Protein AF-A0A7W4Z9R7-F1 (afdb_monomer_lite)

Structure (mmCIF, N/CA/C/O backbone):
data_AF-A0A7W4Z9R7-F1
#
_entry.id   AF-A0A7W4Z9R7-F1
#
loop_
_atom_site.group_PDB
_atom_site.id
_atom_site.type_symbol
_atom_site.label_atom_id
_atom_site.label_alt_id
_atom_site.label_comp_id
_atom_site.label_asym_id
_atom_site.label_entity_id
_atom_site.label_seq_id
_atom_site.pdbx_PDB_ins_code
_atom_site.Cartn_x
_atom_site.Cartn_y
_atom_site.Cartn_z
_atom_site.occupancy
_atom_site.B_iso_or_equiv
_atom_site.auth_seq_id
_atom_site.auth_comp_id
_atom_site.auth_asym_id
_atom_site.auth_atom_id
_atom_site.pdbx_PDB_model_num
ATOM 1 N N . MET A 1 1 ? 7.743 5.431 -11.550 1.00 78.19 1 MET A N 1
ATOM 2 C CA . MET A 1 1 ? 6.391 5.219 -11.014 1.00 78.19 1 MET A CA 1
ATOM 3 C C . MET A 1 1 ? 6.400 5.604 -9.546 1.00 78.19 1 MET A C 1
ATOM 5 O O . MET A 1 1 ? 7.177 5.029 -8.788 1.00 78.19 1 MET A O 1
ATOM 9 N N . SER A 1 2 ? 5.598 6.594 -9.170 1.00 81.81 2 SER A N 1
ATOM 10 C CA . SER A 1 2 ? 5.349 6.977 -7.776 1.00 81.81 2 SER A CA 1
ATOM 11 C C . SER A 1 2 ? 3.989 6.460 -7.315 1.00 81.81 2 SER A C 1
ATOM 13 O O . SER A 1 2 ? 3.113 6.218 -8.145 1.00 81.81 2 SER A O 1
ATOM 15 N N . PHE A 1 3 ? 3.824 6.292 -6.004 1.00 87.31 3 PHE A N 1
ATOM 16 C CA . PHE A 1 3 ? 2.560 5.930 -5.364 1.00 87.31 3 PHE A CA 1
ATOM 17 C C . PHE A 1 3 ? 2.250 6.960 -4.291 1.00 87.31 3 PHE A C 1
ATOM 19 O O . PHE A 1 3 ? 3.153 7.315 -3.536 1.00 87.31 3 PHE A O 1
ATOM 26 N N . ASP A 1 4 ? 0.991 7.380 -4.184 1.00 88.69 4 ASP A N 1
ATOM 27 C CA . ASP A 1 4 ? 0.541 8.192 -3.054 1.00 88.69 4 ASP A CA 1
ATOM 28 C C . ASP A 1 4 ? 0.321 7.346 -1.776 1.00 88.69 4 ASP A C 1
ATOM 30 O O . ASP A 1 4 ? 0.470 6.114 -1.746 1.00 88.69 4 ASP A O 1
ATOM 34 N N . ALA A 1 5 ? 0.018 8.023 -0.667 1.00 89.94 5 ALA A N 1
ATOM 35 C CA . ALA A 1 5 ? -0.266 7.377 0.615 1.00 89.94 5 ALA A CA 1
ATOM 36 C C . ALA A 1 5 ? -1.666 6.732 0.667 1.00 89.94 5 ALA A C 1
ATOM 38 O O . ALA A 1 5 ? -1.931 5.906 1.538 1.00 89.94 5 ALA A O 1
ATOM 39 N N . GLY A 1 6 ? -2.543 7.067 -0.275 1.00 92.88 6 GLY A N 1
ATOM 40 C CA . GLY A 1 6 ? -3.925 6.621 -0.334 1.00 92.88 6 GLY A CA 1
ATOM 41 C C . GLY A 1 6 ? -4.933 7.546 0.343 1.00 92.88 6 GLY A C 1
ATOM 42 O O . GLY A 1 6 ? -4.582 8.526 0.998 1.00 92.88 6 GLY A O 1
ATOM 43 N N . THR A 1 7 ? -6.218 7.238 0.157 1.00 93.81 7 THR A N 1
ATOM 44 C CA . THR A 1 7 ? -7.333 8.137 0.515 1.00 93.81 7 THR A CA 1
ATOM 45 C C . THR A 1 7 ? -7.981 7.883 1.877 1.00 93.81 7 THR A C 1
ATOM 47 O O . THR A 1 7 ? -8.845 8.659 2.276 1.00 93.81 7 THR A O 1
ATOM 50 N N . GLY A 1 8 ? -7.650 6.793 2.571 1.00 92.75 8 GLY A N 1
ATOM 51 C CA . GLY A 1 8 ? -8.342 6.430 3.813 1.00 92.75 8 GLY A CA 1
ATOM 52 C C . GLY A 1 8 ? -7.815 7.184 5.036 1.00 92.75 8 GLY A C 1
ATOM 53 O O . GLY A 1 8 ? -6.609 7.388 5.175 1.00 92.75 8 GLY A O 1
ATOM 54 N N . GLY A 1 9 ? -8.711 7.563 5.950 1.00 92.12 9 GLY A N 1
ATOM 55 C CA . GLY A 1 9 ? -8.369 8.128 7.263 1.00 92.12 9 GLY A CA 1
ATOM 56 C C . GLY A 1 9 ? -7.289 9.221 7.229 1.00 92.12 9 GLY A C 1
ATOM 57 O O . GLY A 1 9 ? -7.392 10.193 6.485 1.00 92.12 9 GLY A O 1
ATOM 58 N N . THR A 1 10 ? -6.251 9.055 8.049 1.00 91.50 10 THR A N 1
ATOM 59 C CA . THR A 1 10 ? -5.052 9.910 8.089 1.00 91.50 10 THR A CA 1
ATOM 60 C C . THR A 1 10 ? -3.850 9.177 7.490 1.00 91.50 10 THR A C 1
ATOM 62 O O . THR A 1 10 ? -2.811 9.052 8.139 1.00 91.50 10 THR A O 1
ATOM 65 N N . SER A 1 11 ? -4.020 8.620 6.286 1.00 92.31 11 SER A N 1
ATOM 66 C CA . SER A 1 11 ? -2.985 7.828 5.612 1.00 92.31 11 SER A CA 1
ATOM 67 C C . SER A 1 11 ? -1.668 8.586 5.452 1.00 92.31 11 SER A C 1
ATOM 69 O O . SER A 1 11 ? -1.627 9.751 5.064 1.00 92.31 11 SER A O 1
ATOM 71 N N . THR A 1 12 ? -0.578 7.870 5.706 1.00 90.25 12 THR A N 1
ATOM 72 C CA . THR A 1 12 ? 0.807 8.279 5.454 1.00 90.25 12 THR A CA 1
ATOM 73 C C . THR A 1 12 ? 1.550 7.117 4.794 1.00 90.25 12 THR A C 1
ATOM 75 O O . THR A 1 12 ? 1.038 6.000 4.751 1.00 90.25 12 THR A O 1
ATOM 78 N N . PHE A 1 13 ? 2.774 7.331 4.310 1.00 87.31 13 PHE A N 1
ATOM 79 C CA . PHE A 1 13 ? 3.581 6.220 3.792 1.00 87.31 13 PHE A CA 1
ATOM 80 C C . PHE A 1 13 ? 3.987 5.219 4.871 1.00 87.31 13 PHE A C 1
ATOM 82 O O . PHE A 1 13 ? 3.977 4.020 4.617 1.00 87.31 13 PHE A O 1
ATOM 89 N N . ALA A 1 14 ? 4.298 5.690 6.080 1.00 86.75 14 ALA A N 1
ATOM 90 C CA . ALA A 1 14 ? 4.648 4.815 7.196 1.00 86.75 14 ALA A CA 1
ATOM 91 C C . ALA A 1 14 ? 3.457 3.946 7.635 1.00 86.75 14 ALA A C 1
ATOM 93 O O . ALA A 1 14 ? 3.631 2.784 8.001 1.00 86.75 14 ALA A O 1
ATOM 94 N N . THR A 1 15 ? 2.244 4.498 7.568 1.00 90.31 15 THR A N 1
ATOM 95 C CA . THR A 1 15 ? 1.008 3.810 7.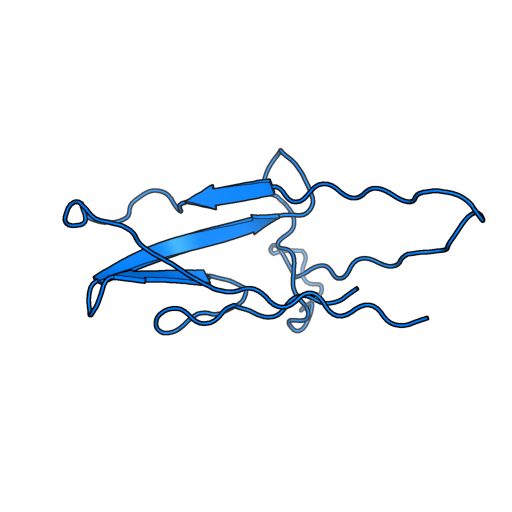951 1.00 90.31 15 THR A CA 1
ATOM 96 C C . THR A 1 15 ? -0.136 4.288 7.066 1.00 90.31 15 THR A C 1
ATOM 98 O O . THR A 1 15 ? -0.648 5.400 7.239 1.00 90.31 15 THR A O 1
ATOM 101 N N . ARG A 1 16 ? -0.543 3.447 6.112 1.00 95.06 16 ARG A N 1
ATOM 102 C CA . ARG A 1 16 ? -1.714 3.700 5.269 1.00 95.06 16 ARG A CA 1
ATOM 103 C C . ARG A 1 16 ? -2.960 3.187 5.967 1.00 95.06 16 ARG A C 1
ATOM 105 O O . ARG A 1 16 ? -2.897 2.242 6.747 1.00 95.06 16 ARG A O 1
ATOM 112 N N . GLN A 1 17 ? -4.105 3.781 5.661 1.00 97.25 17 GLN A N 1
ATOM 113 C CA . GLN A 1 17 ? -5.382 3.383 6.241 1.00 97.25 17 GLN A CA 1
ATOM 114 C C . GLN A 1 17 ? -6.409 3.069 5.160 1.00 97.25 17 GLN A C 1
ATOM 116 O O . GLN A 1 17 ? -6.518 3.764 4.147 1.00 97.25 17 GLN A O 1
ATOM 121 N N . MET A 1 18 ? -7.152 1.989 5.380 1.00 98.25 18 MET A N 1
ATOM 122 C CA . MET A 1 18 ? -8.429 1.737 4.723 1.00 98.25 18 MET A CA 1
ATOM 123 C C . MET A 1 18 ? -9.547 2.118 5.684 1.00 98.25 18 MET A C 1
ATOM 125 O O . MET A 1 18 ? -9.456 1.807 6.874 1.00 98.25 18 MET A O 1
ATOM 129 N N . ASP A 1 19 ? -10.601 2.759 5.193 1.00 97.56 19 ASP A N 1
ATOM 130 C CA . ASP A 1 19 ? -11.693 3.274 6.011 1.00 97.56 19 ASP A CA 1
ATOM 131 C C . ASP A 1 19 ? -13.033 2.580 5.743 1.00 97.56 19 ASP A C 1
ATOM 133 O O . ASP A 1 19 ? -13.342 2.142 4.635 1.00 97.56 19 ASP A O 1
ATOM 137 N N . ASN A 1 20 ? -13.827 2.486 6.808 1.00 97.62 20 ASN A N 1
ATOM 138 C CA . ASN A 1 20 ? -15.242 2.142 6.803 1.00 97.62 20 ASN A CA 1
ATOM 139 C C . ASN A 1 20 ? -15.956 3.104 7.765 1.00 97.62 20 ASN A C 1
ATOM 141 O O . ASN A 1 20 ? -16.033 2.869 8.983 1.00 97.62 20 ASN A O 1
ATOM 145 N N . GLY A 1 21 ? -16.413 4.234 7.223 1.00 94.69 21 GLY A N 1
ATOM 146 C CA . GLY A 1 21 ?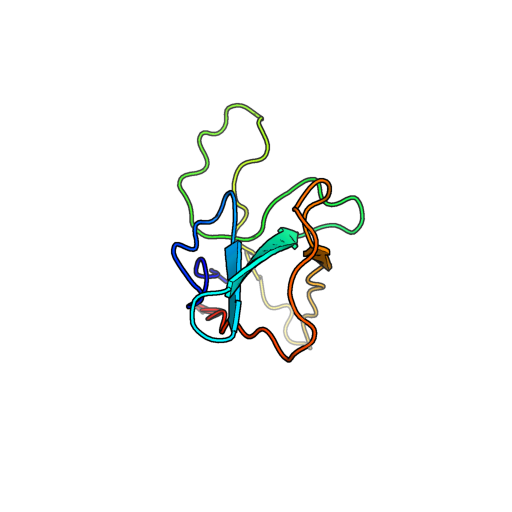 -16.918 5.348 8.019 1.00 94.69 21 GLY A CA 1
ATOM 147 C C . GLY A 1 21 ? -15.816 5.905 8.921 1.00 94.69 21 GLY A C 1
ATOM 148 O O . GLY A 1 21 ? -14.770 6.328 8.449 1.00 94.69 21 GLY A O 1
ATOM 149 N N . THR A 1 22 ? -16.030 5.888 10.236 1.00 94.38 22 THR A N 1
ATOM 150 C CA . THR A 1 22 ? -15.035 6.360 11.218 1.00 94.38 22 THR A CA 1
ATOM 151 C C . THR A 1 22 ? -14.052 5.277 11.667 1.00 94.38 22 THR A C 1
ATOM 153 O O . THR A 1 22 ? -13.206 5.537 12.518 1.00 94.38 22 THR A O 1
ATOM 156 N N . ASN A 1 23 ? -14.188 4.044 11.172 1.00 96.69 23 ASN A N 1
ATOM 157 C CA . ASN A 1 23 ? -13.303 2.942 11.533 1.00 96.69 23 ASN A CA 1
ATOM 158 C C . ASN A 1 23 ? -12.191 2.812 10.495 1.00 96.69 23 ASN A C 1
ATOM 160 O O . ASN A 1 23 ? -12.474 2.844 9.301 1.00 96.69 23 ASN A O 1
ATOM 164 N N . THR A 1 24 ? -10.964 2.552 10.941 1.00 97.31 24 THR A N 1
ATOM 165 C CA . THR A 1 24 ? -9.813 2.334 10.055 1.00 97.31 24 THR A CA 1
ATOM 166 C C . THR A 1 24 ? -9.134 0.990 10.301 1.00 97.31 24 THR A C 1
ATOM 168 O O . THR A 1 24 ? -9.133 0.491 11.432 1.00 97.31 24 THR A O 1
ATOM 171 N N . ILE A 1 25 ? -8.559 0.419 9.241 1.00 97.75 25 ILE A N 1
ATOM 172 C CA . ILE A 1 25 ? -7.579 -0.672 9.279 1.00 97.75 25 ILE A CA 1
ATOM 173 C C . ILE A 1 25 ? -6.271 -0.133 8.710 1.00 97.75 25 ILE A C 1
ATOM 175 O O . ILE A 1 25 ? -6.234 0.319 7.564 1.00 97.75 25 ILE A O 1
ATOM 179 N N . ASP A 1 26 ? -5.215 -0.217 9.507 1.00 97.56 26 ASP A N 1
ATOM 180 C CA . ASP A 1 26 ? -3.863 0.142 9.114 1.00 97.56 26 ASP A CA 1
ATOM 181 C C . ASP A 1 26 ? -3.257 -0.974 8.252 1.00 97.56 26 ASP A C 1
ATOM 183 O O . ASP A 1 26 ? -3.440 -2.174 8.508 1.00 97.56 26 ASP A O 1
ATOM 187 N N . TYR A 1 27 ? -2.572 -0.580 7.191 1.00 96.81 27 TYR A N 1
ATOM 188 C CA . TYR A 1 27 ? -1.921 -1.473 6.247 1.00 96.81 27 TYR A CA 1
ATOM 189 C C . TYR A 1 27 ? -0.729 -0.772 5.603 1.00 96.81 27 TYR A C 1
ATOM 191 O O . TYR A 1 27 ? -0.550 0.443 5.721 1.00 96.81 27 TYR A O 1
ATOM 199 N N . ASN A 1 28 ? 0.055 -1.533 4.848 1.00 95.25 28 ASN A N 1
ATOM 200 C CA . ASN A 1 28 ? 1.043 -0.948 3.966 1.00 95.25 28 ASN A CA 1
ATOM 201 C C . ASN A 1 28 ? 1.257 -1.758 2.682 1.00 95.25 28 ASN A C 1
ATOM 203 O O . ASN A 1 28 ? 0.802 -2.900 2.558 1.00 95.25 28 ASN A O 1
ATOM 207 N N . LEU A 1 29 ? 1.928 -1.124 1.722 1.00 94.00 29 LEU A N 1
ATOM 208 C CA . LEU A 1 29 ? 2.323 -1.683 0.434 1.00 94.00 29 LEU A CA 1
ATOM 209 C C . LEU A 1 29 ? 3.844 -1.730 0.357 1.00 94.00 29 LEU A C 1
ATOM 211 O O . LEU A 1 29 ? 4.511 -0.768 0.732 1.00 94.00 29 LEU A O 1
ATOM 215 N N . TYR A 1 30 ? 4.373 -2.824 -0.170 1.00 91.62 30 TYR A N 1
ATOM 216 C CA . TYR A 1 30 ? 5.794 -3.125 -0.178 1.00 91.62 30 TYR A CA 1
ATOM 217 C C . TYR A 1 30 ? 6.260 -3.579 -1.553 1.00 91.62 30 TYR A C 1
ATOM 219 O O . TYR A 1 30 ? 5.497 -4.164 -2.328 1.00 91.62 30 TYR A O 1
ATOM 227 N N . ARG A 1 31 ? 7.537 -3.322 -1.832 1.00 87.62 31 ARG A N 1
ATOM 228 C CA . ARG A 1 31 ? 8.210 -3.748 -3.064 1.00 87.62 31 ARG A CA 1
ATOM 229 C C . ARG A 1 31 ? 8.522 -5.243 -3.071 1.00 87.62 31 ARG A C 1
ATOM 231 O O . ARG A 1 31 ? 8.664 -5.837 -4.135 1.00 87.62 31 ARG A O 1
ATOM 238 N N . ASP A 1 32 ? 8.667 -5.835 -1.893 1.00 88.44 32 ASP A N 1
ATOM 239 C CA . ASP A 1 32 ? 9.137 -7.201 -1.721 1.00 88.44 32 ASP A CA 1
ATOM 240 C C . ASP A 1 32 ? 8.203 -8.025 -0.822 1.00 88.44 32 ASP A C 1
ATOM 242 O O . ASP A 1 32 ? 7.512 -7.501 0.055 1.00 88.44 32 ASP A O 1
ATOM 246 N N . ALA A 1 33 ? 8.220 -9.344 -1.017 1.00 93.62 33 ALA A N 1
ATOM 247 C CA . ALA A 1 33 ? 7.385 -10.284 -0.272 1.00 93.62 33 ALA A CA 1
ATOM 248 C C . ALA A 1 33 ? 7.774 -10.434 1.213 1.00 93.62 33 ALA A C 1
ATOM 250 O O . ALA A 1 33 ? 6.988 -10.955 2.006 1.00 93.62 33 ALA A O 1
ATOM 251 N N . ALA A 1 34 ? 8.982 -10.016 1.605 1.00 93.44 34 ALA A N 1
ATOM 252 C CA . ALA A 1 34 ? 9.398 -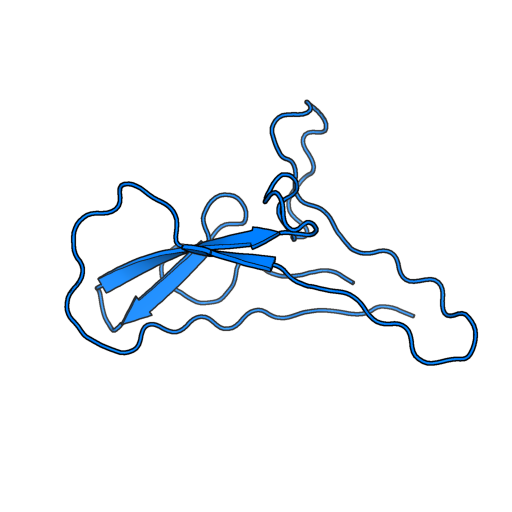9.976 3.004 1.00 93.44 34 ALA A CA 1
ATOM 253 C C . ALA A 1 34 ? 8.888 -8.711 3.722 1.00 93.44 34 ALA A C 1
ATOM 255 O O . ALA A 1 34 ? 8.948 -8.653 4.952 1.00 93.44 34 ALA A O 1
ATOM 256 N N . HIS A 1 35 ? 8.282 -7.771 2.987 1.00 91.25 35 HIS A N 1
ATOM 257 C CA . HIS A 1 35 ? 7.724 -6.515 3.479 1.00 91.25 35 HIS A CA 1
ATOM 258 C C . HIS A 1 35 ? 8.790 -5.616 4.123 1.00 91.25 35 HIS A C 1
ATOM 260 O O . HIS A 1 35 ? 8.588 -5.095 5.223 1.00 91.25 35 HIS A O 1
ATOM 266 N N . THR A 1 36 ? 9.947 -5.485 3.470 1.00 86.44 36 THR A N 1
ATOM 267 C CA . THR A 1 36 ? 11.091 -4.730 4.006 1.00 86.44 36 THR A CA 1
ATOM 268 C C . THR A 1 36 ? 11.165 -3.294 3.497 1.00 86.44 36 THR A C 1
ATOM 270 O O . THR A 1 36 ? 11.564 -2.411 4.253 1.00 86.44 36 THR A O 1
ATOM 273 N N . GLU A 1 37 ? 10.730 -3.043 2.260 1.00 86.62 37 GLU A N 1
ATOM 274 C CA . GLU A 1 37 ? 10.748 -1.715 1.633 1.00 86.62 37 GLU A CA 1
ATOM 275 C C . GLU A 1 37 ? 9.320 -1.239 1.330 1.00 86.62 37 GLU A C 1
ATOM 277 O O . GLU A 1 37 ? 8.608 -1.865 0.538 1.00 86.62 37 GLU A O 1
ATOM 282 N N . ILE A 1 38 ? 8.893 -0.134 1.949 1.00 89.69 38 ILE A N 1
ATOM 283 C CA . ILE A 1 38 ? 7.571 0.470 1.720 1.00 89.69 38 ILE A CA 1
ATOM 284 C C . ILE A 1 38 ? 7.540 1.120 0.332 1.00 89.69 38 ILE A C 1
ATOM 286 O O . ILE A 1 38 ? 8.443 1.866 -0.029 1.00 89.69 38 ILE A O 1
ATOM 290 N N . LEU A 1 39 ? 6.479 0.909 -0.447 1.00 89.38 39 LEU A N 1
ATOM 291 C CA . LEU A 1 39 ? 6.266 1.629 -1.709 1.00 89.38 39 LEU A CA 1
ATOM 292 C C . LEU A 1 39 ? 5.708 3.029 -1.447 1.00 89.38 39 LEU A C 1
ATOM 294 O O . LEU A 1 39 ? 4.722 3.164 -0.722 1.00 89.38 39 LEU A O 1
ATOM 298 N N . GLY A 1 40 ? 6.279 4.068 -2.056 1.00 83.69 40 GLY A N 1
ATOM 299 C CA . GLY A 1 40 ? 5.829 5.455 -1.883 1.00 83.69 40 GLY A CA 1
ATOM 300 C C . GLY A 1 40 ? 6.814 6.488 -2.425 1.00 83.69 40 GLY A C 1
ATOM 301 O O . GLY A 1 40 ? 7.924 6.135 -2.813 1.00 83.69 40 GLY A O 1
ATOM 302 N N . ASP A 1 41 ? 6.390 7.751 -2.479 1.00 67.75 41 ASP A N 1
ATOM 303 C CA . ASP A 1 41 ? 7.223 8.902 -2.864 1.00 67.75 41 ASP A CA 1
ATOM 304 C C . ASP A 1 41 ? 7.672 9.774 -1.676 1.00 67.75 41 ASP A C 1
ATOM 306 O O . ASP A 1 41 ? 8.220 10.860 -1.875 1.00 67.75 41 ASP A O 1
ATOM 310 N N . GLY A 1 42 ? 7.468 9.283 -0.449 1.00 61.44 42 GLY A N 1
ATOM 311 C CA . GLY A 1 42 ? 7.941 9.917 0.775 1.00 61.44 42 GLY A CA 1
ATOM 312 C C . GLY A 1 42 ? 9.456 10.107 0.773 1.00 61.44 42 GLY A C 1
ATOM 313 O O . GLY A 1 42 ? 10.207 9.305 0.216 1.00 61.44 42 GLY A O 1
ATOM 314 N N . ASP A 1 43 ? 9.899 11.179 1.414 1.00 46.28 43 ASP A N 1
ATOM 315 C CA . ASP A 1 43 ? 11.287 11.508 1.685 1.00 46.28 43 ASP A CA 1
ATOM 316 C C . ASP A 1 43 ? 12.022 10.292 2.252 1.00 46.28 43 ASP A C 1
ATOM 318 O O . ASP A 1 43 ? 11.913 9.951 3.425 1.00 46.28 43 ASP A O 1
ATOM 322 N N . GLY A 1 44 ? 12.753 9.606 1.369 1.00 48.53 44 GLY A N 1
ATOM 323 C CA . GLY A 1 44 ? 13.740 8.615 1.742 1.00 48.53 44 GLY A CA 1
ATOM 324 C C . GLY A 1 44 ? 14.761 9.302 2.633 1.00 48.53 44 GLY A C 1
ATOM 325 O O . GLY A 1 44 ? 15.717 9.900 2.147 1.00 48.53 44 GLY A O 1
ATOM 326 N N . ASP A 1 45 ? 14.554 9.215 3.939 1.00 40.94 45 ASP A N 1
ATOM 327 C CA . ASP A 1 45 ? 15.484 9.675 4.960 1.00 40.94 45 ASP A CA 1
ATOM 328 C C . ASP A 1 45 ? 16.807 8.900 4.925 1.00 40.94 45 ASP A C 1
ATOM 330 O O . ASP A 1 45 ? 17.748 9.275 5.615 1.00 40.94 45 ASP A O 1
ATOM 334 N N . GLY A 1 46 ? 16.939 7.879 4.068 1.00 42.53 46 GLY A N 1
ATOM 335 C CA . GLY A 1 46 ? 18.229 7.312 3.668 1.00 42.53 46 GLY A CA 1
ATOM 336 C C . GLY A 1 46 ? 19.022 6.685 4.820 1.00 42.53 46 GLY A C 1
ATOM 337 O O . GLY A 1 46 ? 20.157 6.266 4.609 1.00 42.53 46 GLY A O 1
ATOM 338 N N . ASP A 1 47 ? 18.424 6.584 6.009 1.00 39.81 47 ASP A N 1
ATOM 339 C CA . ASP A 1 47 ? 19.036 6.120 7.259 1.00 39.81 47 ASP A CA 1
ATOM 340 C C . ASP A 1 47 ? 18.842 4.606 7.471 1.00 39.81 47 ASP A C 1
ATOM 342 O O . ASP A 1 47 ? 19.120 4.042 8.524 1.00 39.81 47 ASP A O 1
ATOM 346 N N . GLY A 1 48 ? 18.325 3.897 6.463 1.00 40.34 48 GLY A N 1
ATOM 347 C CA . GLY A 1 48 ? 18.146 2.446 6.536 1.00 40.34 48 GLY A CA 1
ATOM 348 C C . GLY A 1 48 ? 17.042 1.977 7.496 1.00 40.34 48 GLY A C 1
ATOM 349 O O . GLY A 1 48 ? 16.896 0.771 7.682 1.00 40.34 48 GLY A O 1
ATOM 350 N N . SER A 1 49 ? 16.218 2.878 8.045 1.00 40.84 49 SER A N 1
ATOM 351 C CA . SER A 1 49 ? 14.967 2.533 8.740 1.00 40.84 49 SER A CA 1
ATOM 352 C C . SER A 1 49 ? 13.774 2.560 7.777 1.00 40.84 49 SER A C 1
ATOM 354 O O . SER A 1 49 ? 12.884 3.391 7.889 1.00 40.84 49 SER A O 1
ATOM 356 N N . GLY A 1 50 ? 13.759 1.631 6.814 1.00 49.97 50 GLY A N 1
ATOM 357 C CA . GLY A 1 50 ? 12.559 1.294 6.028 1.00 49.97 50 GLY A CA 1
ATOM 358 C C . GLY A 1 50 ? 11.967 2.426 5.179 1.00 49.97 50 GLY A C 1
ATOM 359 O O . GLY A 1 50 ? 10.745 2.561 5.129 1.00 49.97 50 GLY A O 1
ATOM 360 N N . GLY A 1 51 ? 12.821 3.233 4.539 1.00 59.53 51 GLY A N 1
ATOM 361 C CA . GLY A 1 51 ? 12.417 4.345 3.673 1.00 59.53 51 GLY A CA 1
ATOM 362 C C . GLY A 1 51 ? 11.461 3.943 2.541 1.00 59.53 51 GLY A C 1
ATOM 363 O O . GLY A 1 51 ? 11.297 2.763 2.218 1.00 59.53 51 GLY A O 1
ATOM 364 N N . THR A 1 52 ? 10.813 4.939 1.931 1.00 63.00 52 THR A N 1
ATOM 365 C CA . THR A 1 52 ? 9.900 4.679 0.811 1.00 63.00 52 THR A CA 1
ATOM 366 C C . THR A 1 52 ? 10.658 4.466 -0.500 1.00 63.00 52 THR A C 1
ATOM 368 O O . THR A 1 52 ? 11.728 5.035 -0.725 1.00 63.00 52 THR A O 1
ATOM 371 N N . PHE A 1 53 ? 10.108 3.621 -1.368 1.00 67.38 53 PHE A N 1
ATOM 372 C CA . PHE A 1 53 ? 10.681 3.273 -2.658 1.00 67.38 53 PHE A CA 1
ATOM 373 C C . PHE A 1 53 ? 9.752 3.682 -3.802 1.00 67.38 53 PHE A C 1
ATOM 375 O O . PHE A 1 53 ? 8.580 3.293 -3.851 1.00 67.38 53 PHE A O 1
ATOM 382 N N . THR A 1 54 ? 10.323 4.385 -4.781 1.00 73.62 54 THR A N 1
ATOM 383 C CA . THR A 1 54 ? 9.695 4.625 -6.084 1.00 73.62 54 THR A CA 1
ATOM 384 C C . THR A 1 54 ? 10.263 3.659 -7.115 1.00 73.62 54 THR A C 1
ATOM 386 O O . THR A 1 54 ? 11.453 3.351 -7.120 1.00 73.62 54 THR A O 1
ATOM 389 N N . ILE A 1 55 ? 9.417 3.168 -8.019 1.00 72.56 55 ILE A N 1
ATOM 390 C CA . ILE A 1 55 ? 9.854 2.198 -9.026 1.00 72.56 55 ILE A CA 1
ATOM 391 C C . ILE A 1 55 ? 10.367 2.945 -10.246 1.00 72.56 55 ILE A C 1
ATOM 393 O O . ILE A 1 55 ? 9.598 3.612 -10.944 1.00 72.56 55 ILE A O 1
ATOM 397 N N . THR A 1 56 ? 11.648 2.796 -10.555 1.00 73.50 56 THR A N 1
ATOM 398 C CA . THR A 1 56 ? 12.197 3.252 -11.834 1.00 73.50 56 THR A CA 1
ATOM 399 C C . THR A 1 56 ? 11.975 2.172 -12.883 1.00 73.50 56 THR A C 1
ATOM 401 O O . THR A 1 56 ? 12.546 1.088 -12.791 1.00 73.50 56 THR A O 1
ATOM 404 N N . PHE A 1 57 ? 11.158 2.472 -13.892 1.00 69.62 57 PHE A N 1
ATOM 405 C CA . PHE A 1 57 ? 10.994 1.607 -15.056 1.00 69.62 57 PHE A CA 1
ATOM 406 C C . PHE A 1 57 ? 11.909 2.082 -16.179 1.00 69.62 57 PHE A C 1
ATOM 408 O O . PHE A 1 57 ? 11.952 3.268 -16.495 1.00 69.62 57 PHE A O 1
ATOM 415 N N . THR A 1 58 ? 12.631 1.149 -16.790 1.00 72.00 58 THR A N 1
ATOM 416 C CA . THR A 1 58 ? 13.268 1.352 -18.093 1.00 72.00 58 THR A CA 1
ATOM 417 C C . THR A 1 58 ? 12.600 0.382 -19.042 1.00 72.00 58 THR A C 1
ATOM 419 O O . THR A 1 58 ? 12.779 -0.824 -18.892 1.00 72.00 58 THR A O 1
ATOM 422 N N . SER A 1 59 ? 11.798 0.899 -19.973 1.00 69.81 59 SER A N 1
ATOM 423 C CA . SER A 1 59 ? 11.078 0.021 -20.887 1.00 69.81 59 SER A CA 1
ATOM 424 C C . SER A 1 59 ? 12.052 -0.733 -21.783 1.00 69.81 59 SER A C 1
ATOM 426 O O . SER A 1 59 ? 12.956 -0.143 -22.378 1.00 69.81 59 SER A O 1
ATOM 428 N N . THR A 1 60 ? 11.848 -2.042 -21.894 1.00 75.25 60 THR A N 1
ATOM 429 C CA . THR A 1 60 ? 12.651 -2.922 -22.755 1.00 75.25 60 THR A CA 1
ATOM 430 C C . THR A 1 60 ? 12.043 -3.111 -24.150 1.00 75.25 60 THR A C 1
ATOM 432 O O . THR A 1 60 ? 12.586 -3.848 -24.971 1.00 75.25 60 THR A O 1
ATOM 435 N N . GLY A 1 61 ? 10.927 -2.429 -24.443 1.00 80.06 61 GLY A N 1
ATOM 436 C CA . GLY A 1 61 ? 10.152 -2.602 -25.677 1.00 80.06 61 GLY A CA 1
ATOM 437 C C . GLY A 1 61 ? 9.145 -3.761 -25.631 1.00 80.06 61 GLY A C 1
ATOM 438 O O . GLY A 1 61 ? 8.574 -4.097 -26.669 1.00 80.06 61 GLY A O 1
ATOM 439 N N . GLY A 1 62 ? 8.924 -4.360 -24.454 1.00 83.44 62 GLY A N 1
ATOM 440 C CA . GLY A 1 62 ? 7.929 -5.405 -24.184 1.00 83.44 62 GLY A CA 1
ATOM 441 C C . GLY A 1 62 ? 7.005 -5.059 -23.008 1.00 83.44 62 GLY A C 1
ATOM 442 O O . GLY A 1 62 ? 6.925 -3.903 -22.600 1.00 83.44 62 GLY A O 1
A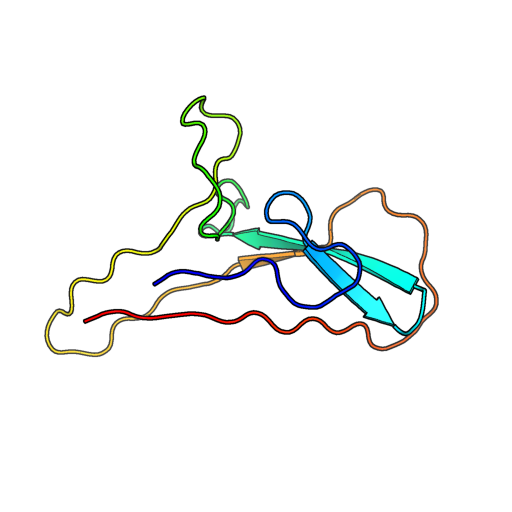TOM 443 N N . ASN A 1 63 ? 6.295 -6.061 -22.474 1.00 81.38 63 ASN A N 1
ATOM 444 C CA . ASN A 1 63 ? 5.531 -5.903 -21.232 1.00 81.38 63 ASN A C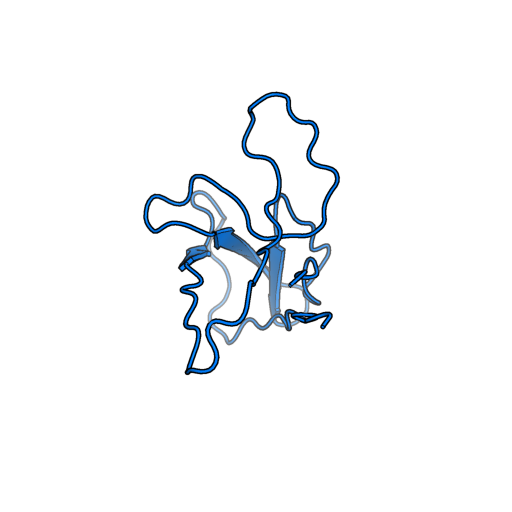A 1
ATOM 445 C C . ASN A 1 63 ? 6.493 -5.893 -20.039 1.00 81.38 63 ASN A C 1
ATOM 447 O O . ASN A 1 63 ? 7.228 -6.862 -19.846 1.00 81.38 63 ASN A O 1
ATOM 451 N N . ASP A 1 64 ? 6.441 -4.834 -19.236 1.00 79.00 64 ASP A N 1
ATOM 452 C CA . ASP A 1 64 ? 7.164 -4.738 -17.972 1.00 79.00 64 ASP A CA 1
ATOM 453 C C . ASP A 1 64 ? 6.174 -5.006 -16.818 1.00 79.00 64 ASP A C 1
ATOM 455 O O . ASP A 1 64 ? 5.159 -4.320 -16.693 1.00 79.00 64 ASP A O 1
ATOM 459 N N . GLU A 1 65 ? 6.448 -6.018 -15.989 1.00 84.19 65 GLU A N 1
ATOM 460 C CA . GLU A 1 65 ? 5.638 -6.373 -14.812 1.00 84.19 65 GLU A CA 1
ATOM 461 C C . GLU A 1 65 ? 6.311 -5.919 -13.512 1.00 84.19 65 GLU A C 1
ATOM 463 O O . GLU A 1 65 ? 7.539 -5.889 -13.397 1.00 84.19 65 GLU A O 1
ATOM 468 N N . PHE A 1 66 ? 5.491 -5.573 -12.517 1.00 83.19 66 PHE A N 1
ATOM 469 C CA . PHE A 1 66 ? 5.945 -5.237 -11.174 1.00 83.19 66 PHE A CA 1
ATOM 470 C C . PHE A 1 66 ? 4.936 -5.698 -10.123 1.00 83.19 66 PHE A C 1
ATOM 472 O O . PHE A 1 66 ? 3.762 -5.324 -10.177 1.00 83.19 66 PHE A O 1
ATOM 479 N N . ASP A 1 67 ? 5.424 -6.453 -9.143 1.00 89.38 67 ASP A N 1
ATOM 480 C CA . ASP A 1 67 ? 4.615 -6.977 -8.048 1.00 89.38 67 ASP A CA 1
ATOM 481 C C . ASP A 1 67 ? 4.512 -5.980 -6.889 1.00 89.38 67 ASP A C 1
ATOM 483 O O . ASP A 1 67 ? 5.507 -5.429 -6.419 1.00 89.38 67 ASP A O 1
ATOM 487 N N . VAL A 1 68 ? 3.292 -5.792 -6.384 1.00 91.56 68 VAL A N 1
ATOM 488 C CA . VAL A 1 68 ? 3.002 -4.997 -5.184 1.00 91.56 68 VAL A CA 1
ATOM 489 C C . VAL A 1 68 ? 2.518 -5.934 -4.083 1.00 91.56 68 VAL A C 1
ATOM 491 O O . VAL A 1 68 ? 1.510 -6.623 -4.244 1.00 91.56 68 VAL A O 1
ATOM 494 N N . PHE A 1 69 ? 3.199 -5.924 -2.939 1.00 94.69 69 PHE A N 1
ATOM 495 C CA . PHE A 1 69 ? 2.867 -6.777 -1.799 1.00 94.69 69 PHE A CA 1
ATOM 496 C C . PHE A 1 69 ? 2.139 -5.965 -0.727 1.00 94.69 69 PHE A C 1
ATOM 498 O O . PHE A 1 69 ? 2.692 -5.016 -0.181 1.00 94.69 69 PHE A O 1
ATOM 505 N N . GLY A 1 70 ? 0.888 -6.314 -0.424 1.00 95.19 70 GLY A N 1
ATOM 506 C CA . GLY A 1 70 ? 0.091 -5.645 0.609 1.00 95.19 70 GLY A CA 1
ATOM 507 C C . GLY A 1 70 ? 0.039 -6.434 1.917 1.00 95.19 70 GLY A C 1
ATOM 508 O O . GLY A 1 70 ? -0.115 -7.655 1.895 1.00 95.19 70 GLY A O 1
ATOM 509 N N . ARG A 1 71 ? 0.097 -5.742 3.062 1.00 96.56 71 ARG A N 1
ATOM 510 C CA . ARG A 1 71 ? -0.062 -6.355 4.392 1.00 96.56 71 ARG A CA 1
ATOM 511 C C . ARG A 1 71 ? -0.855 -5.455 5.332 1.00 96.56 71 ARG A C 1
ATOM 513 O O . ARG A 1 71 ? -0.568 -4.270 5.431 1.00 96.56 71 ARG A O 1
ATOM 520 N N . THR A 1 72 ? -1.814 -6.024 6.060 1.00 95.88 72 THR A N 1
ATOM 521 C CA . THR A 1 72 ? -2.458 -5.352 7.201 1.00 95.88 72 THR A CA 1
ATOM 522 C C . THR A 1 72 ? -1.533 -5.371 8.410 1.00 95.88 72 THR A C 1
ATOM 524 O O . THR A 1 72 ? -0.987 -6.429 8.740 1.00 95.88 72 THR A O 1
ATOM 527 N N . ASP A 1 73 ? -1.391 -4.246 9.101 1.00 92.69 73 ASP A N 1
ATOM 528 C CA . ASP A 1 73 ? -0.435 -4.154 10.200 1.00 92.69 73 ASP A CA 1
ATOM 529 C C . ASP A 1 73 ? -0.885 -4.966 11.425 1.00 92.69 73 ASP A C 1
ATOM 531 O O . ASP A 1 73 ? -2.069 -4.951 11.788 1.00 92.69 73 ASP A O 1
ATOM 535 N N . PRO A 1 74 ? 0.034 -5.704 12.074 1.00 92.19 74 PRO A N 1
ATOM 536 C CA . PRO A 1 74 ? -0.289 -6.499 13.250 1.00 92.19 74 PRO A CA 1
ATOM 537 C C . PRO A 1 74 ? -0.556 -5.614 14.477 1.00 92.19 74 PRO A C 1
ATOM 539 O O . PRO A 1 74 ? -0.109 -4.475 14.559 1.00 92.19 74 PRO A O 1
ATOM 542 N N . GLY A 1 75 ? -1.244 -6.165 15.481 1.00 93.25 75 GLY A N 1
ATOM 543 C CA . GLY A 1 75 ? -1.409 -5.509 16.787 1.00 93.25 75 GLY A CA 1
ATOM 544 C C . GLY A 1 75 ? -2.509 -4.443 16.861 1.00 93.25 75 GLY A C 1
ATOM 545 O O . GLY A 1 75 ? -2.664 -3.803 17.897 1.00 93.25 75 GLY A O 1
ATOM 546 N N . GLN A 1 76 ? -3.304 -4.270 15.805 1.00 94.19 76 GLN A N 1
ATOM 547 C CA . GLN A 1 76 ? -4.478 -3.400 15.832 1.00 94.19 76 GLN A CA 1
ATOM 548 C C . GLN A 1 76 ? -5.626 -4.026 16.639 1.00 94.19 76 GLN A C 1
ATOM 550 O O . GLN A 1 76 ? -5.840 -5.239 16.609 1.00 94.19 76 GLN A O 1
ATOM 555 N N . ASN A 1 77 ? -6.416 -3.192 17.321 1.00 95.56 77 ASN A N 1
ATOM 556 C CA . ASN A 1 77 ? -7.634 -3.646 18.000 1.00 95.56 77 ASN A CA 1
ATOM 557 C C . ASN A 1 77 ? -8.645 -4.240 16.999 1.00 95.56 77 ASN A C 1
ATOM 559 O O . ASN A 1 77 ? -8.728 -3.739 15.873 1.00 95.56 77 ASN A O 1
ATOM 563 N N . PRO A 1 78 ? -9.466 -5.233 17.404 1.00 94.19 78 PRO A N 1
ATOM 564 C CA . PRO A 1 78 ? -10.525 -5.771 16.557 1.00 94.19 78 PRO A CA 1
ATOM 565 C C . PRO A 1 78 ? -11.420 -4.663 15.997 1.00 94.19 78 PRO A C 1
ATOM 567 O O . PRO A 1 78 ? -11.879 -3.787 16.732 1.00 94.19 78 PRO A O 1
ATOM 570 N N . LYS A 1 79 ? -11.663 -4.709 14.687 1.00 94.81 79 LYS A N 1
ATOM 571 C CA . LYS A 1 79 ? -12.502 -3.741 13.977 1.00 94.81 79 LYS A CA 1
ATOM 572 C C . LYS A 1 79 ? -13.863 -4.367 13.650 1.00 94.81 79 LYS A C 1
ATOM 574 O O . LYS A 1 79 ? -13.937 -5.588 13.488 1.00 94.81 79 LYS A O 1
ATOM 579 N N . PRO A 1 80 ? -14.942 -3.570 13.562 1.00 97.25 80 PRO A N 1
ATOM 580 C CA . PRO A 1 80 ? -16.234 -4.063 13.097 1.00 97.25 80 PRO A CA 1
ATOM 581 C C . PRO A 1 80 ? -16.130 -4.777 11.746 1.00 97.25 80 PRO A C 1
ATOM 583 O O . PRO A 1 80 ? -15.334 -4.406 10.887 1.00 97.25 80 PRO A O 1
ATOM 586 N N . THR A 1 81 ? -16.968 -5.788 11.528 1.00 96.75 81 THR A N 1
ATOM 587 C CA . THR A 1 81 ? -17.046 -6.448 10.222 1.00 96.75 81 THR A CA 1
ATOM 588 C C . THR A 1 81 ? -17.573 -5.478 9.169 1.00 96.75 81 THR A C 1
ATOM 590 O O . THR A 1 81 ? -18.605 -4.840 9.378 1.00 96.75 81 THR A O 1
ATOM 593 N N . GLY A 1 82 ? -16.915 -5.411 8.016 1.00 97.12 82 GLY A N 1
ATOM 594 C CA . GLY A 1 82 ? -17.358 -4.596 6.893 1.00 97.12 82 GLY A CA 1
ATOM 595 C C . GLY A 1 82 ? -16.273 -4.449 5.836 1.00 97.12 82 GLY A C 1
ATOM 596 O O . GLY A 1 82 ? -15.177 -4.987 5.981 1.00 97.12 82 GLY A O 1
ATOM 597 N N . THR A 1 83 ? -16.593 -3.726 4.766 1.00 97.88 83 THR A N 1
ATOM 598 C CA . THR A 1 83 ? -15.614 -3.397 3.724 1.00 97.88 83 THR A CA 1
ATOM 599 C C . THR A 1 83 ? -14.882 -2.129 4.124 1.00 97.88 83 THR A C 1
ATOM 601 O O . THR A 1 83 ? -15.525 -1.118 4.385 1.00 97.88 83 THR A O 1
ATOM 604 N N . TYR A 1 84 ? -13.556 -2.208 4.174 1.00 98.00 84 TYR A N 1
ATOM 605 C CA . TYR A 1 84 ? -12.671 -1.068 4.366 1.00 98.00 84 TYR A CA 1
ATOM 606 C C . TYR A 1 84 ? -11.992 -0.782 3.031 1.00 98.00 84 TYR A C 1
ATOM 608 O O . TYR A 1 84 ? -11.486 -1.712 2.402 1.00 98.00 84 TYR A O 1
ATOM 616 N N . SER A 1 85 ? -11.996 0.469 2.583 1.00 97.50 85 SER A N 1
ATOM 617 C CA . SER A 1 85 ? -11.451 0.853 1.276 1.00 97.50 85 SER A CA 1
ATOM 618 C C . SER A 1 85 ? -10.363 1.908 1.393 1.00 97.50 85 SER A C 1
ATOM 620 O O . SER A 1 85 ? -10.363 2.707 2.313 1.00 97.50 85 SER A O 1
ATOM 622 N N . SER A 1 86 ? -9.433 1.919 0.448 1.00 97.12 86 SER A N 1
ATOM 623 C CA . SER A 1 86 ? -8.479 3.006 0.228 1.00 97.12 86 SER A CA 1
ATOM 624 C C . SER A 1 86 ? -8.151 3.005 -1.260 1.00 97.12 86 SER A C 1
ATOM 626 O O . SER A 1 86 ? -8.048 1.933 -1.858 1.00 97.12 86 SER A O 1
ATOM 628 N N . THR A 1 87 ? -8.032 4.177 -1.877 1.00 96.00 87 THR A N 1
ATOM 629 C CA . THR A 1 87 ? -7.591 4.295 -3.273 1.00 96.00 87 THR A CA 1
ATOM 630 C C . THR A 1 87 ? -6.146 4.750 -3.283 1.00 96.00 87 THR A C 1
ATOM 632 O O . THR A 1 87 ? -5.846 5.740 -2.631 1.00 96.00 87 THR A O 1
ATOM 635 N N . ILE A 1 88 ? -5.282 4.046 -4.016 1.00 93.12 88 ILE A N 1
ATOM 636 C CA . ILE A 1 88 ? -3.868 4.393 -4.194 1.00 93.12 88 ILE A CA 1
ATOM 637 C C . ILE A 1 88 ? -3.655 4.811 -5.646 1.00 93.12 88 ILE A C 1
ATOM 639 O O . ILE A 1 88 ? -3.973 4.041 -6.558 1.00 93.12 88 ILE A O 1
ATOM 643 N N . THR A 1 89 ? -3.101 6.000 -5.873 1.00 90.12 89 THR A N 1
ATOM 644 C CA . THR A 1 89 ? -2.756 6.462 -7.225 1.00 90.12 89 THR A CA 1
ATOM 645 C C . THR A 1 89 ? -1.313 6.110 -7.547 1.00 90.12 89 THR A C 1
ATOM 647 O O . THR A 1 89 ? -0.396 6.551 -6.856 1.00 90.12 89 THR A O 1
ATOM 650 N N . ALA A 1 90 ? -1.102 5.361 -8.632 1.00 87.06 90 ALA A N 1
ATOM 651 C CA . ALA A 1 90 ? 0.219 5.124 -9.204 1.00 87.06 90 ALA A CA 1
ATOM 652 C C . ALA A 1 90 ? 0.449 6.059 -10.403 1.00 87.06 90 ALA A C 1
ATOM 654 O O . ALA A 1 90 ? -0.310 6.024 -11.372 1.00 87.06 90 ALA A O 1
ATOM 655 N N . THR A 1 91 ? 1.498 6.882 -10.361 1.00 83.75 91 THR A N 1
ATOM 656 C CA . THR A 1 91 ? 1.847 7.815 -11.446 1.00 83.75 91 THR A CA 1
ATOM 657 C C . THR A 1 91 ? 3.081 7.325 -12.184 1.00 83.75 91 THR A C 1
ATOM 659 O O . THR A 1 91 ? 4.144 7.157 -11.587 1.00 83.75 91 THR A O 1
ATOM 662 N N . VAL A 1 92 ? 2.963 7.109 -13.494 1.00 79.12 92 VAL A N 1
ATOM 663 C CA . VAL A 1 92 ? 4.076 6.713 -14.369 1.00 79.12 92 VAL A CA 1
ATOM 664 C C . VAL A 1 92 ? 4.494 7.902 -15.225 1.00 79.12 92 VAL A C 1
ATOM 666 O O . VAL A 1 92 ? 3.650 8.553 -15.834 1.00 79.12 92 VAL A O 1
ATOM 669 N N . THR A 1 93 ? 5.799 8.156 -15.277 1.00 75.12 93 THR A N 1
ATOM 670 C CA . THR A 1 93 ? 6.417 9.183 -16.124 1.00 75.12 93 THR A CA 1
ATOM 671 C C . THR A 1 93 ? 7.285 8.485 -17.169 1.00 75.12 93 THR A C 1
ATOM 673 O O . THR A 1 93 ? 7.944 7.499 -16.827 1.00 75.12 93 THR A O 1
ATOM 676 N N . PHE A 1 94 ? 7.270 8.983 -18.409 1.00 74.62 94 PHE A N 1
ATOM 677 C CA . PHE A 1 94 ? 7.951 8.416 -19.582 1.00 74.62 94 PHE A CA 1
ATOM 678 C C . PHE A 1 94 ? 8.97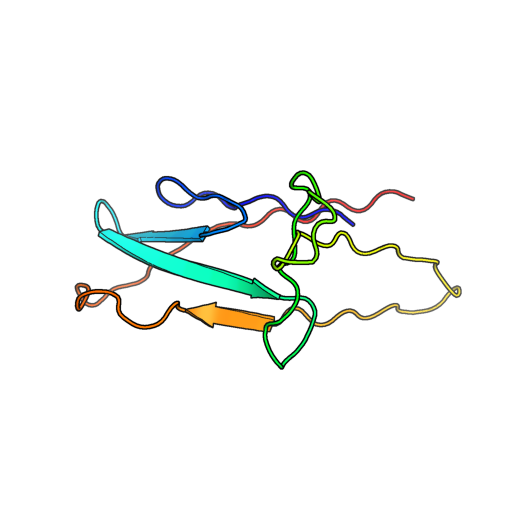2 9.401 -20.151 1.00 74.62 94 PHE A C 1
ATOM 680 O O . PHE A 1 94 ? 8.704 10.623 -20.058 1.00 74.62 94 PHE A O 1
#

InterPro domains:
  IPR007893 Spore coat protein U/FanG [PF05229] (2-91)

Organism: NCBI:txid1562603

Foldseek 3Di:
DFKAQWDDDPGDQVWHWFDDPPDTFTKFKAQDPVRQEGAHPPPQPVPSRRGHDDDDDDDPVDDDDGDIDMDTDPDDDDDDDDDTDIDMDDDDDD

Radius of gyration: 14.55 Å; chains: 1; bounding box: 36×22×44 Å

pLDDT: mean 84.2, std 15.48, range [39.81, 98.25]

Sequence (94 aa):
MSFDAGTGGTSTFATRQMDNGTNTIDYNLYRDAAHTEILGDGDGDGDGSGGTFTITFTSTGGNDEFDVFGRTDPGQNPKPTGTYSSTITATVTF

Secondary structure (DSSP, 8-state):
-EE---SSTT--SSSEEEEETTEEEEEEEESSTT--SEES-S----SSS--EE-------SSPPP---EEEEPTTPPP--SS--B----EE---